Protein AF-A0A926TSQ3-F1 (afdb_monomer_lite)

Structure (mmCIF, N/CA/C/O backbone):
data_AF-A0A926TSQ3-F1
#
_entry.id   AF-A0A926TSQ3-F1
#
loop_
_atom_site.group_PDB
_atom_site.id
_atom_site.type_symbol
_atom_site.label_atom_id
_atom_site.label_alt_id
_atom_site.label_comp_id
_atom_site.label_asym_id
_atom_site.label_entity_id
_atom_site.label_seq_id
_atom_site.pdbx_PDB_ins_code
_atom_site.Cartn_x
_atom_site.Cartn_y
_atom_site.Cartn_z
_atom_site.occupancy
_atom_site.B_iso_or_equiv
_atom_site.auth_seq_id
_atom_site.auth_comp_id
_atom_site.auth_asym_id
_atom_site.auth_atom_id
_atom_site.pdbx_PDB_model_num
ATOM 1 N N . MET A 1 1 ? 45.691 -3.768 -0.475 1.00 59.66 1 MET A N 1
ATOM 2 C CA . MET A 1 1 ? 44.415 -3.155 -0.031 1.00 59.66 1 MET A CA 1
ATOM 3 C C . MET A 1 1 ? 43.179 -4.011 -0.353 1.00 59.66 1 MET A C 1
ATOM 5 O O . MET A 1 1 ? 42.481 -4.401 0.568 1.00 59.66 1 MET A O 1
ATOM 9 N N . ARG A 1 2 ? 42.945 -4.427 -1.608 1.00 61.78 2 ARG A N 1
ATOM 10 C CA . ARG A 1 2 ? 41.751 -5.207 -2.029 1.00 61.78 2 ARG A CA 1
ATOM 11 C C . ARG A 1 2 ? 41.477 -6.511 -1.246 1.00 61.78 2 ARG A C 1
ATOM 13 O O . ARG A 1 2 ? 40.334 -6.760 -0.876 1.00 61.78 2 ARG A O 1
ATOM 20 N N . LYS A 1 3 ? 42.524 -7.290 -0.921 1.00 69.06 3 LYS A N 1
ATOM 21 C CA . LYS A 1 3 ? 42.433 -8.520 -0.097 1.00 69.06 3 LYS A CA 1
ATOM 22 C C . LYS A 1 3 ? 41.949 -8.271 1.347 1.00 69.06 3 LYS A C 1
ATOM 24 O O . LYS A 1 3 ? 41.470 -9.203 1.976 1.00 69.06 3 LYS A O 1
ATOM 29 N N . ARG A 1 4 ? 42.055 -7.034 1.862 1.00 75.06 4 ARG A N 1
ATOM 30 C CA . ARG A 1 4 ? 41.567 -6.634 3.198 1.00 75.06 4 ARG A CA 1
ATOM 31 C C . ARG A 1 4 ? 40.150 -6.035 3.177 1.00 75.06 4 ARG A C 1
ATOM 33 O O . ARG A 1 4 ? 39.531 -5.957 4.226 1.00 75.06 4 ARG A O 1
ATOM 40 N N . CYS A 1 5 ? 39.633 -5.627 2.011 1.00 72.94 5 CYS A N 1
ATOM 41 C CA . CYS A 1 5 ? 38.371 -4.876 1.899 1.00 72.94 5 CYS A CA 1
ATOM 42 C C . CYS A 1 5 ? 37.206 -5.676 1.285 1.00 72.94 5 CYS A C 1
ATOM 44 O O . CYS A 1 5 ? 36.050 -5.315 1.481 1.00 72.94 5 CYS A O 1
ATOM 46 N N . THR A 1 6 ? 37.470 -6.753 0.537 1.00 71.50 6 THR A N 1
ATOM 47 C CA . THR A 1 6 ? 36.424 -7.548 -0.136 1.00 71.50 6 THR A CA 1
ATOM 48 C C . THR A 1 6 ? 36.806 -9.025 -0.208 1.00 71.50 6 THR A C 1
ATOM 50 O O . THR A 1 6 ? 37.851 -9.353 -0.760 1.00 71.50 6 THR A O 1
ATOM 53 N N . ARG A 1 7 ? 35.941 -9.916 0.307 1.00 74.50 7 ARG A N 1
ATOM 54 C CA . ARG A 1 7 ? 36.111 -11.390 0.269 1.00 74.50 7 ARG A CA 1
ATOM 55 C C . ARG A 1 7 ? 35.530 -12.055 -0.992 1.00 74.50 7 ARG A C 1
ATOM 57 O O . ARG A 1 7 ? 35.711 -13.251 -1.189 1.00 74.50 7 ARG A O 1
ATOM 64 N N . SER A 1 8 ? 34.810 -11.303 -1.827 1.00 77.94 8 SER A N 1
ATOM 65 C CA . SER A 1 8 ? 34.179 -11.820 -3.049 1.00 77.94 8 SER A CA 1
ATOM 66 C C . SER A 1 8 ? 35.215 -12.110 -4.137 1.00 77.94 8 SER 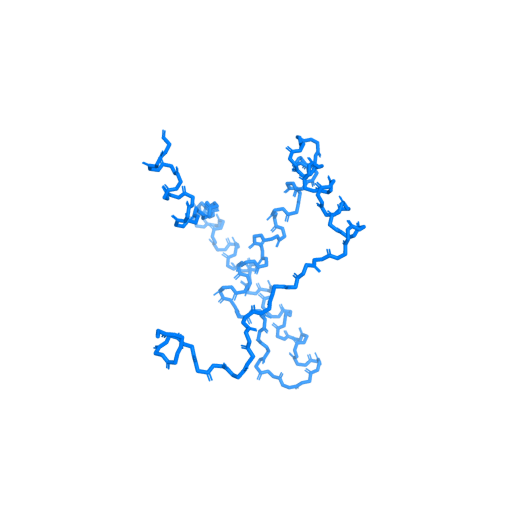A C 1
ATOM 68 O O . SER A 1 8 ? 36.042 -11.252 -4.444 1.00 77.94 8 SER A O 1
ATOM 70 N N . LYS A 1 9 ? 35.120 -13.292 -4.766 1.00 75.94 9 LYS A N 1
ATOM 71 C CA . LYS A 1 9 ? 35.921 -13.674 -5.947 1.00 75.94 9 LYS A CA 1
ATOM 72 C C . LYS A 1 9 ? 35.588 -12.830 -7.183 1.00 75.94 9 LYS A C 1
ATOM 74 O O . LYS A 1 9 ? 36.435 -12.654 -8.050 1.00 75.94 9 LYS A O 1
ATOM 79 N N . PHE A 1 10 ? 34.376 -12.280 -7.246 1.00 74.50 10 PHE A N 1
ATOM 80 C CA . PHE A 1 10 ? 33.938 -11.389 -8.317 1.00 74.50 10 PHE A CA 1
ATOM 81 C C . PHE A 1 10 ? 33.947 -9.936 -7.842 1.00 74.50 10 PHE A C 1
ATOM 83 O O . PHE A 1 10 ? 33.504 -9.631 -6.731 1.00 74.50 10 PHE A O 1
ATOM 90 N N . ALA A 1 11 ? 34.419 -9.024 -8.693 1.00 76.94 11 ALA A N 1
ATOM 91 C CA . ALA A 1 11 ? 34.261 -7.595 -8.450 1.00 76.94 11 ALA A CA 1
ATOM 92 C C . ALA A 1 11 ? 32.765 -7.239 -8.353 1.00 76.94 11 ALA A C 1
ATOM 94 O O . ALA A 1 11 ? 31.927 -7.855 -9.017 1.00 76.94 11 ALA A O 1
ATOM 95 N N . ARG A 1 12 ? 32.426 -6.242 -7.525 1.00 75.50 12 ARG A N 1
ATOM 96 C CA . ARG A 1 12 ? 31.061 -5.708 -7.431 1.00 75.50 12 ARG A CA 1
ATOM 97 C C . ARG A 1 12 ? 30.658 -5.206 -8.826 1.00 75.50 12 ARG A C 1
ATOM 99 O O . ARG A 1 12 ? 31.268 -4.269 -9.330 1.00 75.50 12 ARG A O 1
ATOM 106 N N . ARG A 1 13 ? 29.689 -5.872 -9.462 1.00 82.06 13 ARG A N 1
ATOM 107 C CA . ARG A 1 13 ? 29.174 -5.511 -10.791 1.00 82.06 13 ARG A CA 1
ATOM 108 C C . ARG A 1 13 ? 27.966 -4.599 -10.646 1.00 82.06 13 ARG A C 1
ATOM 110 O O . ARG A 1 13 ? 27.083 -4.867 -9.835 1.00 82.06 13 ARG A O 1
ATOM 117 N N . LEU A 1 14 ? 27.942 -3.534 -11.437 1.00 84.06 14 LEU A N 1
ATOM 118 C CA . LEU A 1 14 ? 26.800 -2.640 -11.537 1.00 84.06 14 LEU A CA 1
ATOM 119 C C . LEU A 1 14 ? 25.925 -3.118 -12.697 1.00 84.06 14 LEU A C 1
ATOM 121 O O . LEU A 1 14 ? 26.404 -3.250 -13.820 1.00 84.06 14 LEU A O 1
ATOM 125 N N . THR A 1 15 ? 24.663 -3.432 -12.410 1.00 86.0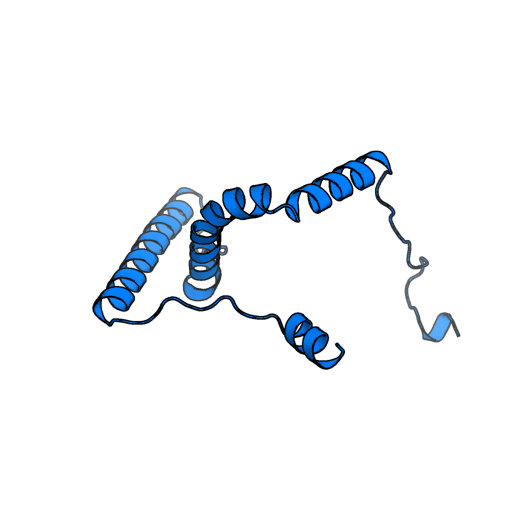0 15 THR A N 1
ATOM 126 C CA . THR A 1 15 ? 23.701 -3.826 -13.447 1.00 86.00 15 THR A CA 1
ATOM 127 C C . THR A 1 15 ? 22.945 -2.581 -13.877 1.00 86.00 15 THR A C 1
ATOM 129 O O . THR A 1 15 ? 22.182 -2.022 -13.089 1.00 86.00 15 THR A O 1
ATOM 132 N N . LEU A 1 16 ? 23.183 -2.130 -15.107 1.00 87.38 16 LEU A N 1
ATOM 133 C CA . LEU A 1 16 ? 22.440 -1.023 -15.701 1.00 87.38 16 LEU A CA 1
ATOM 134 C C . LEU A 1 16 ? 21.135 -1.541 -16.306 1.00 87.38 16 LEU A C 1
ATOM 136 O O . LEU A 1 16 ? 21.098 -2.615 -16.908 1.00 87.38 16 LEU A O 1
ATOM 140 N N . GLN A 1 17 ? 20.056 -0.776 -16.146 1.00 88.75 17 GLN A N 1
ATOM 141 C CA . GLN A 1 17 ? 18.821 -1.071 -16.862 1.00 88.75 17 GLN A CA 1
ATOM 142 C C . GLN A 1 17 ? 18.982 -0.763 -18.357 1.00 88.75 17 GLN A C 1
ATOM 144 O O . GLN A 1 17 ? 19.634 0.222 -18.704 1.00 88.75 17 GLN A O 1
ATOM 149 N N . PRO A 1 18 ? 18.339 -1.546 -19.244 1.00 94.62 18 PRO A N 1
ATOM 150 C CA . PRO A 1 18 ? 18.255 -1.215 -20.661 1.00 94.62 18 PRO A CA 1
ATOM 151 C C . PRO A 1 18 ? 17.671 0.185 -20.882 1.00 94.62 18 PRO A C 1
ATOM 153 O O . PRO A 1 18 ? 16.675 0.549 -20.248 1.00 94.62 18 PRO A O 1
ATOM 156 N N . GLN A 1 19 ? 18.253 0.940 -21.817 1.00 93.00 19 GLN A N 1
ATOM 157 C CA . GLN A 1 19 ? 17.935 2.353 -22.057 1.00 93.00 19 GLN A CA 1
ATOM 158 C C . GLN A 1 19 ? 16.439 2.608 -22.282 1.00 93.00 19 GLN A C 1
ATOM 160 O O . GLN A 1 19 ? 15.884 3.531 -21.693 1.00 93.00 19 GLN A O 1
ATOM 165 N N . ALA A 1 20 ? 15.761 1.755 -23.057 1.00 94.81 20 ALA A N 1
ATOM 166 C CA . ALA A 1 20 ? 14.327 1.888 -23.311 1.00 94.81 20 ALA A CA 1
ATOM 167 C C . ALA A 1 20 ? 13.487 1.825 -22.020 1.00 94.81 20 ALA A C 1
ATOM 169 O O . ALA A 1 20 ? 12.598 2.645 -21.811 1.00 94.81 20 ALA A O 1
ATOM 170 N N . LYS A 1 21 ? 13.804 0.896 -21.105 1.00 94.50 21 LYS A N 1
ATOM 171 C CA . LYS A 1 21 ? 13.101 0.777 -19.815 1.00 94.50 21 LYS A CA 1
ATOM 172 C C . LYS A 1 21 ? 13.383 1.975 -18.915 1.00 94.50 21 LYS A C 1
ATOM 174 O O . LYS A 1 21 ? 12.473 2.475 -18.258 1.00 94.50 21 LYS A O 1
ATOM 179 N N . TYR A 1 22 ? 14.632 2.437 -18.908 1.00 93.62 22 TYR A N 1
ATOM 180 C CA . TYR A 1 22 ? 15.033 3.614 -18.149 1.00 93.62 22 TYR A CA 1
ATOM 181 C C . TYR A 1 22 ? 14.288 4.873 -18.617 1.00 93.62 22 TYR A C 1
ATOM 183 O O . TYR A 1 22 ? 13.722 5.583 -17.787 1.00 93.62 22 TYR A O 1
ATOM 191 N N . ALA A 1 23 ? 14.222 5.107 -19.932 1.00 95.44 23 ALA A N 1
ATOM 192 C CA . ALA A 1 23 ? 13.532 6.256 -20.513 1.00 95.44 23 ALA A CA 1
ATOM 193 C C . ALA A 1 23 ? 12.038 6.269 -20.151 1.00 95.44 23 ALA A C 1
ATOM 195 O O . ALA A 1 23 ? 11.532 7.281 -19.669 1.00 95.44 23 ALA A O 1
ATOM 196 N N . VAL A 1 24 ? 11.362 5.119 -20.274 1.00 95.44 24 VAL A N 1
ATOM 197 C CA . VAL A 1 24 ? 9.948 4.978 -19.890 1.00 95.44 24 VAL A CA 1
ATOM 198 C C . VAL A 1 24 ? 9.744 5.277 -18.405 1.00 95.44 24 VAL A C 1
ATOM 200 O O . VAL A 1 24 ? 8.856 6.047 -18.046 1.00 95.44 24 VAL A O 1
ATOM 203 N N . LEU A 1 25 ? 10.570 4.712 -17.519 1.00 95.50 25 LEU A N 1
ATOM 204 C CA . LEU A 1 25 ? 10.458 4.987 -16.083 1.00 95.50 25 LEU A CA 1
ATOM 205 C C . LEU A 1 25 ? 10.662 6.468 -15.764 1.00 95.50 25 LEU A C 1
ATOM 207 O O . LEU A 1 25 ? 9.977 6.997 -14.888 1.00 95.50 25 LEU A O 1
ATOM 211 N N . GLN A 1 26 ? 11.583 7.132 -16.460 1.00 95.75 26 GLN A N 1
ATOM 212 C CA . GLN A 1 26 ? 11.869 8.533 -16.201 1.00 95.75 26 GLN A CA 1
ATOM 213 C C . GLN A 1 26 ? 10.745 9.455 -16.675 1.00 95.75 26 GLN A C 1
ATOM 215 O O . GLN A 1 26 ? 10.345 10.341 -15.921 1.00 95.75 26 GLN A O 1
ATOM 220 N N . GLN A 1 27 ? 10.159 9.184 -17.841 1.00 95.75 27 GLN A N 1
ATOM 221 C CA . GLN A 1 27 ? 8.964 9.885 -18.308 1.00 95.75 27 GLN A CA 1
ATOM 222 C C . GLN A 1 27 ? 7.805 9.730 -17.311 1.00 95.75 27 GLN A C 1
ATOM 224 O O . GLN A 1 27 ? 7.189 10.711 -16.902 1.00 95.75 27 GLN A O 1
ATOM 229 N N . ARG A 1 28 ? 7.563 8.507 -16.818 1.00 94.88 28 ARG A N 1
ATOM 230 C CA . ARG A 1 28 ? 6.519 8.254 -15.811 1.00 94.88 28 ARG A CA 1
ATOM 231 C C . ARG A 1 28 ? 6.762 8.994 -14.497 1.00 94.88 28 ARG A C 1
ATOM 233 O O . ARG A 1 28 ? 5.800 9.419 -13.868 1.00 94.88 28 ARG A O 1
ATOM 240 N N . ARG A 1 29 ? 8.015 9.158 -14.064 1.00 94.81 29 ARG A N 1
ATOM 241 C CA . ARG A 1 29 ? 8.338 9.955 -12.867 1.00 94.81 29 ARG A CA 1
ATOM 242 C C . ARG A 1 29 ? 8.048 11.438 -13.072 1.00 94.81 29 ARG A C 1
ATOM 244 O O . ARG A 1 29 ? 7.478 12.050 -12.181 1.00 94.81 29 ARG A O 1
ATOM 251 N N . GLN A 1 30 ? 8.371 11.989 -14.239 1.00 95.50 30 GLN A N 1
ATOM 252 C CA . GLN A 1 30 ? 8.026 13.375 -14.570 1.00 95.50 30 GLN A CA 1
ATOM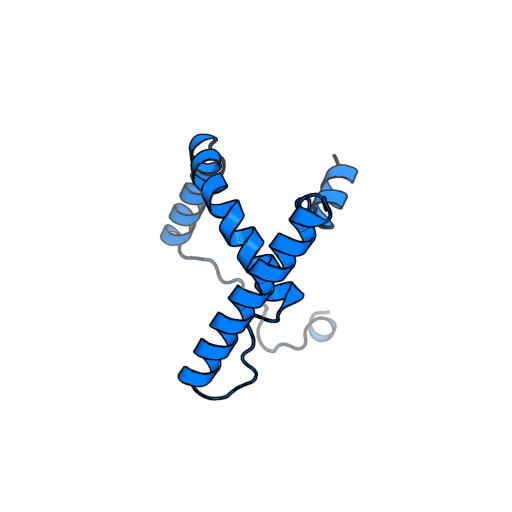 253 C C . GLN A 1 30 ? 6.504 13.576 -14.583 1.00 95.50 30 GLN A C 1
ATOM 255 O O . GLN A 1 30 ? 5.997 14.520 -13.984 1.00 95.50 30 GLN A O 1
ATOM 260 N N . GLU A 1 31 ? 5.754 12.637 -15.169 1.00 93.75 31 GLU A N 1
ATOM 261 C CA . GLU A 1 31 ? 4.287 12.645 -15.114 1.00 93.75 31 GLU A CA 1
ATOM 262 C C . GLU A 1 31 ? 3.768 12.626 -13.667 1.00 93.75 31 GLU A C 1
ATOM 264 O O . GLU A 1 31 ? 2.823 13.347 -13.348 1.00 93.75 31 GLU A O 1
ATOM 269 N N . GLN A 1 32 ? 4.395 11.849 -12.775 1.00 92.44 32 GLN A N 1
ATOM 270 C CA . GLN A 1 32 ? 4.017 11.759 -11.357 1.00 92.44 32 GLN A CA 1
ATOM 271 C C . GLN A 1 32 ? 4.187 13.071 -10.580 1.00 92.44 32 GLN A C 1
ATOM 273 O O . GLN A 1 32 ? 3.498 13.287 -9.581 1.00 92.44 32 GLN A O 1
ATOM 278 N N . GLU A 1 33 ? 5.083 13.955 -11.019 1.00 93.19 33 GLU A N 1
ATOM 279 C CA . GLU A 1 33 ? 5.307 15.248 -10.368 1.00 93.19 33 GLU A CA 1
ATOM 280 C C . GLU A 1 33 ? 4.202 16.267 -10.678 1.00 93.19 33 GLU A C 1
ATOM 282 O O . GLU A 1 33 ? 3.985 17.193 -9.883 1.00 93.19 33 GLU A O 1
ATOM 287 N N . THR A 1 34 ? 3.459 16.062 -11.771 1.00 95.44 34 THR A N 1
ATOM 288 C CA . THR A 1 34 ? 2.381 16.956 -12.212 1.00 95.44 34 THR A CA 1
ATOM 289 C C . THR A 1 34 ? 1.219 17.010 -11.216 1.00 95.44 34 THR A C 1
ATOM 291 O O . THR A 1 34 ? 0.860 16.016 -10.577 1.00 95.44 34 THR A O 1
ATOM 294 N N . ALA A 1 35 ? 0.582 18.180 -11.102 1.00 93.44 35 ALA A N 1
ATOM 295 C CA . ALA A 1 35 ? -0.574 18.375 -10.223 1.00 93.44 35 ALA A CA 1
ATOM 296 C C . ALA A 1 35 ? -1.750 17.458 -10.605 1.00 93.44 35 ALA A C 1
ATOM 298 O O . ALA A 1 35 ? -2.303 16.782 -9.742 1.00 93.44 35 ALA A O 1
ATOM 299 N N . ALA A 1 36 ? -2.047 17.340 -11.903 1.00 93.38 36 ALA A N 1
ATOM 300 C CA . ALA A 1 36 ? -3.112 16.477 -12.415 1.00 93.38 36 ALA A CA 1
ATOM 301 C C . ALA A 1 36 ? -2.874 14.984 -12.122 1.00 93.38 36 ALA A C 1
ATOM 303 O O . ALA A 1 36 ? -3.815 14.207 -11.943 1.00 93.38 36 ALA A O 1
ATOM 304 N N . PHE A 1 37 ? -1.615 14.532 -12.077 1.00 91.88 37 PHE A N 1
ATOM 305 C CA . PHE A 1 37 ? -1.321 13.178 -11.616 1.00 91.88 37 PHE A CA 1
ATOM 306 C C . PHE A 1 37 ? -1.564 13.042 -10.115 1.00 91.88 37 PHE A C 1
ATOM 308 O O . PHE A 1 37 ? -2.215 12.087 -9.697 1.00 91.88 37 PHE A O 1
ATOM 315 N N . LYS A 1 38 ? -1.069 13.988 -9.309 1.00 89.12 38 LYS A N 1
ATOM 316 C CA . LYS A 1 38 ? -1.231 13.965 -7.849 1.00 89.12 38 LYS A CA 1
ATOM 317 C C . LYS A 1 38 ? -2.700 13.953 -7.443 1.00 89.12 38 LYS A C 1
ATOM 319 O O . LYS A 1 38 ? -3.068 13.133 -6.613 1.00 89.12 38 LYS A O 1
ATOM 324 N N . GLU A 1 39 ? -3.532 14.781 -8.063 1.00 90.62 39 GLU A N 1
ATOM 325 C CA . GLU A 1 39 ? -4.976 14.829 -7.817 1.00 90.62 39 GLU A CA 1
ATOM 326 C C . GLU A 1 39 ? -5.649 13.478 -8.106 1.00 90.62 39 GLU A C 1
ATOM 328 O O . GLU A 1 39 ? -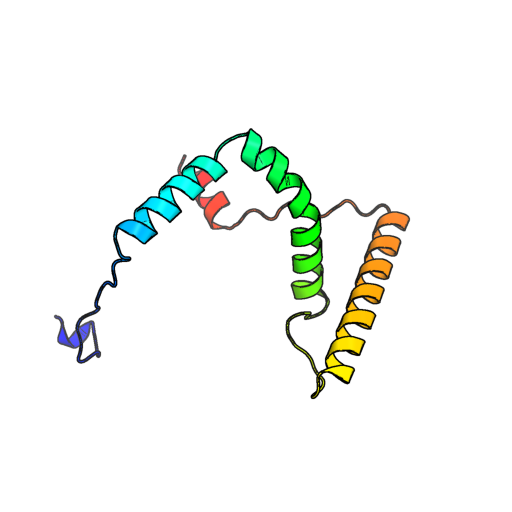6.325 12.915 -7.246 1.00 90.62 39 GLU A O 1
ATOM 333 N N . ARG A 1 40 ? -5.366 12.876 -9.268 1.00 89.00 40 ARG A N 1
ATOM 334 C CA . ARG A 1 40 ? -5.852 11.521 -9.584 1.00 89.00 40 ARG A CA 1
ATOM 335 C C . ARG A 1 40 ? -5.330 10.475 -8.598 1.00 89.00 40 ARG A C 1
ATOM 337 O O . ARG A 1 40 ? -6.059 9.563 -8.215 1.00 89.00 40 ARG A O 1
ATOM 344 N N . TYR A 1 41 ? -4.072 10.587 -8.177 1.00 86.50 41 TYR A N 1
ATOM 345 C CA . TYR A 1 41 ? -3.448 9.628 -7.269 1.00 86.50 41 TYR A CA 1
ATOM 346 C C . TYR A 1 41 ? -3.936 9.769 -5.819 1.00 86.50 41 TYR A C 1
ATOM 348 O O . TYR A 1 41 ? -3.947 8.776 -5.093 1.00 86.50 41 TYR A O 1
ATOM 356 N N . GLN A 1 42 ? -4.397 10.949 -5.389 1.00 84.25 42 GLN A N 1
ATOM 357 C CA . GLN A 1 42 ? -4.935 11.163 -4.038 1.00 84.25 42 GLN A CA 1
ATOM 358 C C . GLN A 1 42 ? -6.105 10.229 -3.719 1.00 84.25 42 GLN A C 1
ATOM 360 O O . GLN A 1 42 ? -6.212 9.756 -2.589 1.00 84.25 42 GLN A O 1
ATOM 365 N N . GLN A 1 43 ? -6.909 9.857 -4.717 1.00 84.38 43 GLN A N 1
ATOM 366 C CA . GLN A 1 43 ? -7.977 8.865 -4.553 1.00 84.38 43 GLN A CA 1
ATOM 367 C C . GLN A 1 43 ? -7.445 7.507 -4.050 1.00 84.38 43 GLN A C 1
ATOM 369 O O . GLN A 1 43 ? -8.118 6.807 -3.294 1.00 84.38 43 GLN A O 1
ATOM 374 N N . ARG A 1 44 ? -6.204 7.135 -4.403 1.00 82.94 44 ARG A N 1
ATOM 375 C CA . ARG A 1 44 ? -5.570 5.882 -3.953 1.00 82.94 44 ARG A CA 1
ATOM 376 C C . ARG A 1 44 ? -5.027 5.946 -2.531 1.00 82.94 44 ARG A C 1
ATOM 378 O O . ARG A 1 44 ? -4.863 4.889 -1.916 1.00 82.94 44 ARG A O 1
ATOM 385 N N . ALA A 1 45 ? -4.782 7.139 -1.990 1.00 78.38 45 ALA A N 1
ATOM 386 C CA . ALA A 1 45 ? -4.188 7.301 -0.665 1.00 78.38 45 ALA A CA 1
ATOM 387 C C . ALA A 1 45 ? -5.019 6.608 0.434 1.00 78.38 45 ALA A C 1
ATOM 389 O O . ALA A 1 45 ? -4.456 6.025 1.362 1.00 78.38 45 ALA A O 1
ATOM 390 N N . GLY A 1 46 ? -6.351 6.576 0.296 1.00 81.62 46 GLY A N 1
ATOM 391 C CA . GLY A 1 46 ? -7.236 5.870 1.232 1.00 81.62 46 GLY A CA 1
ATOM 392 C C . GLY A 1 46 ? -7.020 4.349 1.261 1.00 81.62 46 GLY A C 1
ATOM 393 O O . GLY A 1 46 ? -6.984 3.731 2.333 1.00 81.62 46 GLY A O 1
ATOM 394 N N . ILE A 1 47 ? -6.807 3.730 0.095 1.00 85.50 47 ILE A N 1
ATOM 395 C CA . ILE A 1 47 ? -6.533 2.287 -0.009 1.00 85.50 47 ILE A CA 1
ATOM 396 C C . ILE A 1 47 ? -5.138 1.976 0.539 1.00 85.50 47 ILE A C 1
ATOM 398 O O . ILE A 1 47 ? -4.972 1.014 1.288 1.00 85.50 47 ILE A O 1
ATOM 402 N N . GLU A 1 48 ? -4.142 2.804 0.228 1.00 86.88 48 GLU A N 1
ATOM 403 C CA . GLU A 1 48 ? -2.777 2.640 0.742 1.00 86.88 48 GLU A CA 1
ATOM 404 C C . GLU A 1 48 ? -2.721 2.760 2.272 1.00 86.88 48 GLU A C 1
ATOM 406 O O . GLU A 1 48 ? -2.064 1.950 2.936 1.00 86.88 48 GLU A O 1
ATOM 411 N N . GLY A 1 49 ? -3.470 3.706 2.849 1.00 85.75 49 GLY A N 1
ATOM 412 C CA . GLY A 1 49 ? -3.637 3.836 4.296 1.00 85.75 49 GLY A CA 1
ATOM 413 C C . GLY A 1 49 ? -4.267 2.589 4.920 1.00 85.75 49 GLY A C 1
ATOM 414 O O . GLY A 1 49 ? -3.762 2.066 5.916 1.00 85.75 49 GLY A O 1
ATOM 415 N N . THR A 1 50 ? -5.311 2.050 4.286 1.00 88.50 50 THR A N 1
ATOM 416 C CA . THR A 1 50 ? -5.978 0.808 4.713 1.00 88.50 50 THR A CA 1
ATOM 417 C C . THR A 1 50 ? -5.040 -0.391 4.671 1.00 88.50 50 THR A C 1
ATOM 419 O O . THR A 1 50 ? -4.945 -1.140 5.644 1.00 88.50 50 THR A O 1
ATOM 422 N N . LEU A 1 51 ? -4.290 -0.544 3.580 1.00 89.00 51 LEU A N 1
ATOM 423 C CA . LEU A 1 51 ? -3.305 -1.607 3.443 1.00 89.00 51 LEU A CA 1
ATOM 424 C C . LEU A 1 51 ? -2.215 -1.479 4.513 1.00 89.00 51 LEU A C 1
ATOM 426 O O . LEU A 1 51 ? -1.879 -2.464 5.163 1.00 89.00 51 LEU A O 1
ATOM 430 N N . SER A 1 52 ? -1.688 -0.274 4.743 1.00 88.25 52 SER A N 1
ATOM 431 C CA . SER A 1 52 ? -0.685 -0.021 5.785 1.00 88.25 52 SER A CA 1
ATOM 432 C C . SER A 1 52 ? -1.203 -0.396 7.178 1.00 88.25 52 SER A C 1
ATOM 434 O O . SER A 1 52 ? -0.501 -1.083 7.926 1.00 88.25 52 SER A O 1
ATOM 436 N N . GLN A 1 53 ? -2.446 -0.021 7.504 1.00 89.25 53 GLN A N 1
ATOM 437 C CA . GLN A 1 53 ? -3.109 -0.406 8.752 1.00 89.25 53 GLN A CA 1
ATOM 438 C C . GLN A 1 53 ? -3.219 -1.934 8.867 1.00 89.25 53 GLN A C 1
ATOM 440 O O . GLN A 1 53 ? -2.813 -2.500 9.881 1.00 89.25 53 GLN A O 1
ATOM 445 N N . GLY A 1 54 ? -3.675 -2.609 7.808 1.00 91.25 54 GLY A N 1
ATOM 446 C CA . GLY A 1 54 ? -3.809 -4.065 7.774 1.00 91.25 54 GLY A CA 1
ATOM 447 C C . GLY A 1 54 ? -2.480 -4.811 7.920 1.00 91.25 54 GLY A C 1
ATOM 448 O O . GLY A 1 54 ? -2.380 -5.810 8.637 1.00 91.25 54 GLY A O 1
ATOM 449 N N . VAL A 1 55 ? -1.418 -4.316 7.286 1.00 91.44 55 VAL A N 1
ATOM 450 C CA . VAL A 1 55 ? -0.082 -4.916 7.387 1.00 91.44 55 VAL A CA 1
ATOM 451 C C . VAL A 1 55 ? 0.494 -4.740 8.790 1.00 91.44 55 VAL A C 1
ATOM 453 O O . VAL A 1 55 ? 0.995 -5.705 9.359 1.00 91.44 55 VAL A O 1
ATOM 456 N N . ARG A 1 56 ? 0.421 -3.529 9.353 1.00 88.00 56 ARG A N 1
ATOM 457 C CA . ARG A 1 56 ? 1.087 -3.197 10.623 1.00 88.00 56 ARG A CA 1
ATOM 458 C C . ARG A 1 56 ? 0.328 -3.680 11.854 1.00 88.00 56 ARG A C 1
ATOM 460 O O . ARG A 1 56 ? 0.967 -4.064 12.824 1.00 88.00 56 ARG A O 1
ATOM 467 N N . ARG A 1 57 ? -1.007 -3.631 11.833 1.00 86.69 57 ARG A N 1
ATOM 468 C CA . ARG A 1 57 ? -1.845 -3.934 13.005 1.00 86.69 57 ARG A CA 1
ATOM 469 C C . ARG A 1 57 ? -2.362 -5.369 13.020 1.00 86.69 57 ARG A C 1
ATOM 471 O O . ARG A 1 57 ? -2.560 -5.918 14.093 1.00 86.69 57 ARG A O 1
ATOM 478 N N . SER A 1 58 ? -2.556 -5.975 11.849 1.00 84.31 58 SER A N 1
ATOM 479 C CA . SER A 1 58 ? -3.174 -7.305 11.723 1.00 84.31 58 SER A CA 1
ATOM 480 C C . SER A 1 58 ? -2.325 -8.340 10.978 1.00 84.31 58 SER A C 1
ATOM 482 O O . SER A 1 58 ? -2.779 -9.458 10.763 1.00 84.31 58 SER A O 1
ATOM 484 N N . GLY A 1 59 ? -1.091 -8.005 10.581 1.00 87.56 59 GLY A N 1
ATOM 485 C CA . GLY A 1 59 ? -0.184 -8.965 9.943 1.00 87.56 59 GLY A CA 1
ATOM 486 C C . GLY A 1 59 ? -0.684 -9.485 8.592 1.00 87.56 59 GLY A C 1
ATOM 487 O O . GLY A 1 59 ? -0.403 -10.624 8.237 1.00 87.56 59 GLY A O 1
ATOM 488 N N . LEU A 1 60 ? -1.406 -8.661 7.820 1.00 89.25 60 LEU A N 1
ATOM 489 C CA . LEU A 1 60 ? -2.133 -9.065 6.603 1.00 89.25 60 LEU A CA 1
ATOM 490 C C . LEU A 1 60 ? -1.298 -9.849 5.566 1.00 89.25 60 LEU A C 1
ATOM 492 O O . LEU A 1 60 ? -1.856 -10.620 4.797 1.00 89.25 60 LEU A O 1
ATOM 496 N N . ARG A 1 61 ? 0.031 -9.672 5.529 1.00 90.69 61 ARG A N 1
ATOM 497 C CA . ARG A 1 61 ? 0.930 -10.372 4.584 1.00 90.69 61 ARG A CA 1
ATOM 498 C C . ARG A 1 61 ? 1.328 -11.782 5.019 1.00 90.69 61 ARG A C 1
ATOM 500 O O . ARG A 1 61 ? 2.038 -12.454 4.280 1.00 90.69 61 ARG A O 1
ATOM 507 N N . GLN A 1 62 ? 0.935 -12.206 6.214 1.00 90.38 62 GLN A N 1
ATOM 508 C CA . GLN A 1 62 ? 1.298 -13.501 6.774 1.00 90.38 62 GLN A CA 1
ATOM 509 C C . GLN A 1 62 ? 0.022 -14.262 7.133 1.00 90.38 62 GLN A C 1
ATOM 511 O O . GLN A 1 62 ? -0.708 -13.895 8.057 1.00 90.38 62 GLN A O 1
ATOM 516 N N . SER A 1 63 ? -0.259 -15.335 6.391 1.00 90.19 63 SER A N 1
ATOM 517 C CA . SER A 1 63 ? -1.315 -16.265 6.781 1.00 90.19 63 SER A CA 1
ATOM 518 C C . SER A 1 63 ? -0.766 -17.265 7.788 1.00 90.19 63 SER A C 1
ATOM 520 O O . SER A 1 63 ? 0.284 -17.861 7.565 1.00 90.19 63 SER A O 1
ATOM 522 N N . ARG A 1 64 ? -1.471 -17.433 8.909 1.00 89.00 64 ARG A N 1
ATOM 523 C CA . ARG A 1 64 ? -1.117 -18.410 9.953 1.00 89.00 64 ARG A CA 1
ATOM 524 C C . ARG A 1 64 ? -1.610 -19.817 9.618 1.00 89.00 64 ARG A C 1
ATOM 526 O O . ARG A 1 64 ? -1.243 -20.772 10.293 1.00 89.00 64 ARG A O 1
ATOM 533 N N . TYR A 1 65 ? -2.459 -19.932 8.602 1.00 92.06 65 TYR A N 1
ATOM 534 C CA . TYR A 1 65 ? -3.103 -21.169 8.202 1.00 92.06 65 TYR A CA 1
ATOM 535 C C . TYR A 1 65 ? -2.610 -21.615 6.830 1.00 92.06 65 TYR A C 1
ATOM 537 O O . TYR A 1 65 ? -2.296 -20.798 5.968 1.00 92.06 65 TYR A O 1
ATOM 545 N N . VAL A 1 66 ? -2.583 -22.930 6.626 1.00 93.94 66 VAL A N 1
ATOM 546 C CA . VAL A 1 66 ? -2.220 -23.544 5.348 1.00 93.94 66 VAL A CA 1
ATOM 547 C C . VAL A 1 66 ? -3.485 -23.788 4.522 1.00 93.94 66 VAL A C 1
ATOM 549 O O . VAL A 1 66 ? -4.459 -24.355 5.025 1.00 93.94 66 VAL A O 1
ATOM 552 N N . GLY A 1 67 ? -3.450 -23.380 3.252 1.00 96.06 67 GLY A N 1
ATOM 553 C CA . GLY A 1 67 ? -4.523 -23.582 2.275 1.00 96.06 67 GLY A CA 1
ATOM 554 C C . GLY A 1 67 ? -5.379 -22.337 2.019 1.00 96.06 67 GLY A C 1
ATOM 555 O O . GLY A 1 67 ? -5.742 -21.604 2.940 1.00 96.06 67 GLY A O 1
ATOM 556 N N . LEU A 1 68 ? -5.746 -22.131 0.748 1.00 95.81 68 LEU A N 1
ATOM 557 C CA . LEU A 1 68 ? -6.403 -20.910 0.259 1.00 95.81 68 LEU A CA 1
ATOM 558 C C . LEU A 1 68 ? -7.723 -20.593 0.972 1.00 95.81 68 LEU A C 1
ATOM 560 O O . LEU A 1 68 ? -7.970 -19.435 1.293 1.00 95.81 68 LEU A O 1
ATOM 564 N N . ALA A 1 69 ? -8.543 -21.602 1.278 1.00 96.75 69 ALA A N 1
ATOM 565 C CA . ALA A 1 69 ? -9.821 -21.397 1.962 1.00 96.75 69 ALA A CA 1
ATOM 566 C C . ALA A 1 69 ? -9.644 -20.786 3.366 1.00 96.75 69 ALA A C 1
ATOM 568 O O . ALA A 1 69 ? -10.341 -19.840 3.735 1.00 96.75 69 ALA A O 1
ATOM 569 N N . LYS A 1 70 ? -8.665 -21.279 4.137 1.00 96.12 70 LYS A N 1
ATOM 570 C CA . LYS A 1 70 ? -8.377 -20.768 5.487 1.00 96.12 70 LYS A CA 1
ATOM 571 C C . LYS A 1 70 ? -7.723 -19.388 5.433 1.00 96.12 70 LYS A C 1
ATOM 573 O O . LYS A 1 70 ? -8.062 -18.520 6.233 1.00 96.12 70 LYS A O 1
ATOM 578 N N . THR A 1 71 ? -6.831 -19.160 4.469 1.00 94.88 71 THR A N 1
ATOM 579 C CA . THR A 1 71 ? -6.238 -17.837 4.226 1.0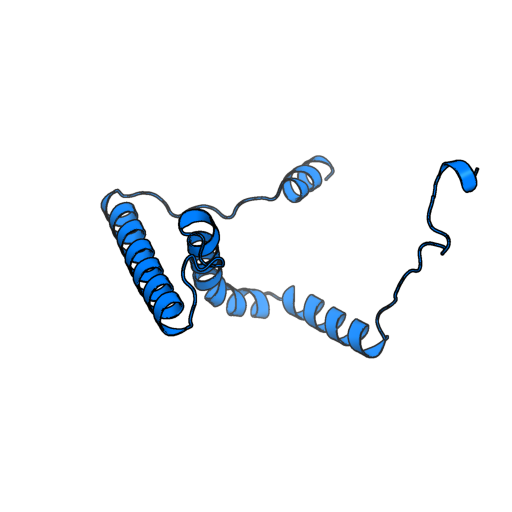0 94.88 71 THR A CA 1
ATOM 580 C C . THR A 1 71 ? -7.299 -16.804 3.842 1.00 94.88 71 THR A C 1
ATOM 582 O O . THR A 1 71 ? -7.295 -15.697 4.376 1.00 94.88 71 THR A O 1
ATOM 585 N N . HIS A 1 72 ? -8.251 -17.172 2.983 1.00 94.56 72 HIS A N 1
ATOM 586 C CA . HIS A 1 72 ? -9.374 -16.316 2.607 1.00 94.56 72 HIS A CA 1
ATOM 587 C C . HIS A 1 72 ? -10.226 -15.933 3.823 1.00 94.56 72 HIS A C 1
ATOM 589 O O . HIS A 1 72 ? -10.475 -14.749 4.049 1.00 94.56 72 HIS A O 1
ATOM 595 N N . LEU A 1 73 ? -10.589 -16.910 4.663 1.00 95.50 73 LEU A N 1
ATOM 596 C CA . LEU A 1 73 ? -11.309 -16.643 5.908 1.00 95.50 73 LEU A CA 1
ATOM 597 C C . LEU A 1 73 ? -10.521 -15.702 6.832 1.00 95.50 73 LEU A C 1
ATOM 599 O O . LEU A 1 73 ? -11.085 -14.740 7.350 1.00 95.50 73 LEU A O 1
ATOM 603 N N . GLN A 1 74 ? -9.213 -15.923 7.000 1.00 94.31 74 GLN A N 1
ATOM 604 C CA . GLN A 1 74 ? -8.359 -15.026 7.784 1.00 94.31 74 GLN A CA 1
ATOM 605 C C . GLN A 1 74 ? -8.399 -13.592 7.235 1.00 94.31 74 GLN A C 1
ATOM 607 O O . GLN A 1 74 ? -8.468 -12.643 8.018 1.00 94.31 74 GLN A O 1
ATOM 612 N N . HIS A 1 75 ? -8.369 -13.408 5.912 1.00 94.06 75 HIS A N 1
ATOM 613 C CA . HIS A 1 75 ? -8.459 -12.083 5.302 1.00 94.06 75 HIS A CA 1
ATOM 614 C C . HIS A 1 75 ? -9.818 -11.424 5.545 1.00 94.06 75 HIS A C 1
ATOM 616 O O . HIS A 1 75 ? -9.835 -10.261 5.945 1.00 94.06 75 HIS A O 1
ATOM 622 N N . ILE A 1 76 ? -10.929 -12.157 5.413 1.00 94.94 76 ILE A N 1
ATOM 623 C CA . ILE A 1 76 ? -12.266 -11.642 5.754 1.00 94.94 76 ILE A CA 1
ATOM 624 C C . ILE A 1 76 ? -12.294 -11.177 7.211 1.00 94.94 76 ILE A C 1
ATOM 626 O O . ILE A 1 76 ? -12.597 -10.015 7.481 1.00 94.94 76 ILE A O 1
ATOM 630 N N . LEU A 1 77 ? -11.894 -12.033 8.152 1.00 94.50 77 LEU A N 1
ATOM 631 C CA . LEU A 1 77 ? -11.878 -11.686 9.576 1.00 94.50 77 LEU A CA 1
ATOM 632 C C . LEU A 1 77 ? -10.969 -10.483 9.866 1.00 94.50 77 LEU A C 1
ATOM 634 O O . LEU A 1 77 ? -11.322 -9.612 10.657 1.00 94.50 77 LEU A O 1
ATOM 638 N N . THR A 1 78 ? -9.833 -10.383 9.172 1.00 93.81 78 THR A N 1
ATOM 639 C CA . THR A 1 78 ? -8.934 -9.225 9.268 1.00 93.81 78 THR A CA 1
ATOM 640 C C . THR A 1 78 ? -9.620 -7.941 8.799 1.00 93.81 78 THR A C 1
ATOM 642 O O . THR A 1 78 ? -9.518 -6.915 9.468 1.00 93.81 78 THR A O 1
ATOM 645 N N . THR A 1 79 ? -10.342 -7.980 7.675 1.00 93.44 79 THR A N 1
ATOM 646 C CA . THR A 1 79 ? -11.081 -6.806 7.179 1.00 93.44 79 THR A CA 1
ATOM 647 C C . THR A 1 79 ? -12.200 -6.384 8.128 1.00 93.44 79 THR A C 1
ATOM 649 O O . THR A 1 79 ? -12.338 -5.193 8.403 1.00 93.44 79 THR A O 1
ATOM 652 N N . VAL A 1 80 ? -12.930 -7.342 8.708 1.00 95.56 80 VAL A N 1
ATOM 653 C CA . VAL A 1 80 ? -13.951 -7.074 9.731 1.00 95.56 80 VAL A CA 1
ATOM 654 C C . VAL A 1 80 ? -13.322 -6.409 10.956 1.00 95.56 80 VAL A C 1
ATOM 656 O O . VAL A 1 80 ? -13.793 -5.360 11.391 1.00 95.56 80 VAL A O 1
ATOM 659 N N . ALA A 1 81 ? -12.209 -6.944 11.465 1.00 94.06 81 ALA A N 1
ATOM 660 C CA . ALA A 1 81 ? -11.496 -6.357 12.597 1.00 94.06 81 ALA A CA 1
ATOM 661 C C . ALA A 1 81 ? -11.021 -4.919 12.313 1.00 94.06 81 ALA A C 1
ATOM 663 O O . ALA A 1 81 ? -11.140 -4.047 13.171 1.00 94.06 81 ALA A O 1
ATOM 664 N N . LEU A 1 82 ? -10.523 -4.636 11.103 1.00 92.75 82 LEU A N 1
ATOM 665 C CA . LEU A 1 82 ? -10.137 -3.277 10.707 1.00 92.75 82 LEU A CA 1
ATOM 666 C C . LEU A 1 82 ? -11.325 -2.310 10.698 1.00 92.75 82 LEU A C 1
ATOM 668 O O . LEU A 1 82 ? -11.162 -1.166 11.124 1.00 92.75 82 LEU A O 1
ATOM 672 N N . ASN A 1 83 ? -12.501 -2.753 10.247 1.00 93.62 83 ASN A N 1
ATOM 673 C CA . ASN A 1 83 ? -13.715 -1.938 10.280 1.00 93.62 83 ASN A CA 1
ATOM 674 C C . ASN A 1 83 ? -14.153 -1.640 11.718 1.00 93.62 83 ASN A C 1
ATOM 676 O O . ASN A 1 83 ? -14.427 -0.484 12.028 1.00 93.62 83 ASN A O 1
ATOM 680 N N . LEU A 1 84 ? -14.130 -2.633 12.612 1.00 94.88 84 LEU A N 1
ATOM 681 C CA . LEU A 1 84 ? -14.449 -2.433 14.032 1.00 94.88 84 LEU A CA 1
ATOM 682 C C . LEU A 1 84 ? -13.506 -1.422 14.694 1.00 94.88 84 LEU A C 1
ATOM 684 O O . LEU A 1 84 ? -13.959 -0.496 15.356 1.00 94.88 84 LEU A O 1
ATOM 688 N N . LEU A 1 85 ? -12.200 -1.535 14.443 1.00 91.81 85 LEU A N 1
ATOM 689 C CA . LEU A 1 85 ? -11.205 -0.589 14.957 1.00 91.81 85 LEU A CA 1
ATOM 690 C C . LEU A 1 85 ? -11.399 0.841 14.439 1.00 91.81 85 LEU A C 1
ATOM 692 O O . LEU A 1 85 ? -11.009 1.796 15.104 1.00 91.81 85 LEU A O 1
ATOM 696 N N . ARG A 1 86 ? -11.941 1.001 13.228 1.00 91.06 86 ARG A N 1
ATOM 697 C CA . ARG A 1 86 ? -12.251 2.320 12.659 1.00 91.06 86 ARG A CA 1
ATOM 698 C C . ARG A 1 86 ? -13.522 2.905 13.245 1.00 91.06 86 ARG A C 1
ATOM 700 O O . ARG A 1 86 ? -13.538 4.097 13.520 1.00 91.06 86 ARG A O 1
ATOM 707 N N . LEU A 1 87 ? -14.549 2.078 13.431 1.00 94.81 87 LEU A N 1
ATOM 708 C CA . LEU A 1 87 ? -15.785 2.483 14.095 1.00 94.81 87 LEU A CA 1
ATOM 709 C C . LEU A 1 87 ? -15.497 2.947 15.523 1.00 94.81 87 LEU A C 1
ATOM 711 O O . LEU A 1 87 ? -15.915 4.035 15.894 1.00 94.81 87 LEU A O 1
ATOM 715 N N . ASP A 1 88 ? -14.711 2.179 16.275 1.00 94.94 88 ASP A N 1
ATOM 716 C CA . ASP A 1 88 ? -14.262 2.542 17.622 1.00 94.94 88 ASP A CA 1
ATOM 717 C C . ASP A 1 88 ? -13.506 3.882 17.648 1.00 94.94 88 ASP A C 1
ATOM 719 O O . ASP A 1 88 ? -13.837 4.777 18.426 1.00 94.94 88 ASP A O 1
ATOM 723 N N . ALA A 1 89 ? -12.544 4.066 16.736 1.00 92.56 89 ALA A N 1
ATOM 724 C CA . ALA A 1 89 ? -11.804 5.320 16.614 1.00 92.56 89 ALA A CA 1
ATOM 725 C C . ALA A 1 89 ? -12.714 6.510 16.268 1.00 92.56 89 ALA A C 1
ATOM 727 O O . ALA A 1 89 ? -12.525 7.600 16.803 1.00 92.56 89 ALA A O 1
ATOM 728 N N . TRP A 1 90 ? -13.702 6.305 15.394 1.00 93.88 90 TRP A N 1
ATOM 729 C CA . TRP A 1 90 ? -14.661 7.337 15.009 1.00 93.88 90 TRP A CA 1
ATOM 730 C C . TRP A 1 90 ? -15.580 7.725 16.171 1.00 93.88 90 TRP A C 1
ATOM 732 O O . TRP A 1 90 ? -15.712 8.910 16.466 1.00 93.88 90 TRP A O 1
ATOM 742 N N . LEU A 1 91 ? -16.143 6.737 16.872 1.00 96.56 91 LEU A N 1
ATOM 743 C CA . LEU A 1 91 ? -16.987 6.953 18.051 1.00 96.56 91 LEU A CA 1
ATOM 744 C C . LEU A 1 91 ? -16.220 7.637 19.189 1.00 96.56 91 LEU A C 1
ATOM 746 O O . LEU A 1 91 ? -16.766 8.498 19.871 1.00 96.56 91 LEU A O 1
ATOM 750 N N . SER A 1 92 ? -14.941 7.301 19.357 1.00 96.38 92 SER A N 1
ATOM 751 C CA . SER A 1 92 ? -14.064 7.893 20.372 1.00 96.38 92 SER A CA 1
ATOM 752 C C . SER A 1 92 ? -13.468 9.249 19.960 1.00 96.38 92 SER A C 1
ATOM 754 O O . SER A 1 92 ? -12.654 9.806 20.694 1.00 96.38 92 SER A O 1
ATOM 756 N N . GLY A 1 93 ? -13.807 9.777 18.776 1.00 94.06 93 GLY A N 1
ATOM 757 C CA . GLY A 1 93 ? -13.269 11.047 18.276 1.00 94.06 93 GLY A CA 1
ATOM 758 C C . GLY A 1 93 ? -11.754 11.041 18.035 1.00 94.06 93 GLY A C 1
ATOM 759 O O . GLY A 1 93 ? -11.120 12.097 18.035 1.00 94.06 93 GLY A O 1
ATOM 760 N N . VAL A 1 94 ? -11.145 9.867 17.840 1.00 91.81 94 VAL A N 1
ATOM 761 C CA . VAL A 1 94 ? -9.704 9.745 17.595 1.00 91.81 94 VAL A CA 1
ATOM 762 C C . VAL A 1 94 ? -9.386 10.315 16.209 1.00 91.81 94 VAL A C 1
ATOM 764 O O . VAL A 1 94 ? -9.946 9.854 15.209 1.00 91.81 94 VAL A O 1
ATOM 767 N N . PRO A 1 95 ? -8.469 11.294 16.100 1.00 86.06 95 PRO A N 1
ATOM 768 C CA . PRO A 1 95 ? -8.140 11.893 14.816 1.00 86.06 95 PRO A CA 1
ATOM 769 C C . PRO A 1 95 ? -7.455 10.888 13.882 1.00 86.06 95 PRO A C 1
ATOM 771 O O . PRO A 1 95 ? -6.730 9.985 14.309 1.00 86.06 95 PRO A O 1
ATOM 774 N N . LEU A 1 96 ? -7.637 11.089 12.575 1.00 80.81 96 LEU A N 1
ATOM 775 C CA . LEU A 1 96 ? -6.957 10.305 11.544 1.00 80.81 96 LEU A CA 1
ATOM 776 C C . LEU A 1 96 ? -5.433 10.404 11.701 1.00 80.81 96 LEU A C 1
ATOM 778 O O . LEU A 1 96 ? -4.872 11.475 11.948 1.00 80.81 96 LEU A O 1
ATOM 782 N N . ALA A 1 97 ? -4.753 9.271 11.518 1.00 78.94 97 ALA A N 1
ATOM 783 C CA . ALA A 1 97 ? -3.300 9.221 11.589 1.00 78.94 97 ALA A CA 1
ATOM 784 C C . ALA A 1 97 ? -2.676 10.127 10.516 1.00 78.94 97 ALA A C 1
ATOM 786 O O . ALA A 1 97 ? -2.993 10.020 9.330 1.00 78.94 97 ALA A O 1
ATOM 787 N N . LYS A 1 98 ? -1.752 10.997 10.933 1.00 80.75 98 LYS A N 1
ATOM 788 C CA . LYS A 1 98 ? -0.990 11.852 10.017 1.00 80.75 98 LYS A CA 1
ATOM 789 C C . LYS A 1 98 ? -0.008 11.014 9.195 1.00 80.75 98 LYS A C 1
ATOM 791 O O . LYS A 1 98 ? 0.522 10.006 9.673 1.00 80.75 98 LYS A O 1
ATOM 796 N N . THR A 1 99 ? 0.275 11.454 7.970 1.00 78.50 99 THR A N 1
ATOM 797 C CA . THR A 1 99 ? 1.319 10.850 7.133 1.00 78.50 99 THR A CA 1
ATOM 798 C C . THR A 1 99 ? 2.647 10.869 7.883 1.00 78.50 99 THR A C 1
ATOM 800 O O . THR A 1 99 ? 3.133 11.923 8.286 1.00 78.50 99 THR A O 1
ATOM 803 N N . ARG A 1 100 ? 3.244 9.691 8.080 1.00 76.38 100 ARG A N 1
ATOM 804 C CA . ARG A 1 100 ? 4.534 9.570 8.762 1.00 76.38 100 ARG A CA 1
ATOM 805 C C . ARG A 1 100 ? 5.642 10.181 7.899 1.00 76.38 100 ARG A C 1
ATOM 807 O O . ARG A 1 100 ? 5.895 9.684 6.802 1.00 76.38 100 ARG A O 1
ATOM 814 N N . ALA A 1 101 ? 6.357 11.170 8.430 1.00 80.44 101 ALA A N 1
ATOM 815 C CA . ALA A 1 101 ? 7.622 11.622 7.860 1.00 80.44 101 ALA A CA 1
ATOM 816 C C . ALA A 1 101 ? 8.698 10.536 8.041 1.00 80.44 101 ALA A C 1
ATOM 818 O O . ALA A 1 101 ? 8.806 9.900 9.093 1.00 80.44 101 ALA A O 1
ATOM 819 N N . SER A 1 102 ? 9.467 10.253 6.989 1.00 82.44 102 SER A N 1
ATOM 820 C CA . SER A 1 102 ? 10.619 9.358 7.111 1.00 82.44 102 SER A CA 1
ATOM 821 C C . SER A 1 102 ? 11.783 10.109 7.764 1.00 82.44 102 SER A C 1
ATOM 823 O O . SER A 1 102 ? 11.934 11.308 7.550 1.00 82.44 102 SER A O 1
ATOM 825 N N . ARG A 1 103 ? 12.666 9.399 8.482 1.00 85.50 103 ARG A N 1
ATOM 826 C CA . ARG A 1 103 ? 13.895 9.995 9.052 1.00 85.50 103 ARG A CA 1
ATOM 827 C C . ARG A 1 103 ? 14.757 10.703 8.001 1.00 85.50 103 ARG A C 1
ATOM 829 O O . ARG A 1 103 ? 15.457 11.656 8.303 1.00 85.50 103 ARG A O 1
ATOM 836 N N . PHE A 1 104 ? 14.710 10.232 6.755 1.00 86.81 104 PHE A N 1
ATOM 837 C CA . PHE A 1 104 ? 15.414 10.872 5.648 1.00 86.81 104 PHE A CA 1
ATOM 838 C C . PHE A 1 104 ? 14.806 12.232 5.280 1.00 86.81 104 PHE A C 1
ATOM 840 O O . PHE A 1 104 ? 15.543 13.160 4.972 1.00 86.81 104 PHE A O 1
ATOM 847 N N . LEU A 1 105 ? 13.475 12.358 5.324 1.00 84.44 105 LEU A N 1
ATOM 848 C CA . LEU A 1 105 ? 12.796 13.634 5.100 1.00 84.44 105 LEU A CA 1
ATOM 849 C C . LEU A 1 105 ? 13.193 14.656 6.176 1.00 84.44 105 LEU A C 1
ATOM 851 O O . LEU A 1 105 ? 13.514 15.789 5.837 1.00 84.44 105 LEU A O 1
ATOM 855 N N . GLU A 1 106 ? 13.233 14.224 7.439 1.00 84.50 106 GLU A N 1
ATOM 856 C CA . GLU A 1 106 ? 13.681 15.044 8.576 1.00 84.50 106 GLU A CA 1
ATOM 857 C C . GLU A 1 106 ? 15.134 15.509 8.396 1.00 84.50 106 GLU A C 1
ATOM 859 O O . GLU A 1 106 ? 15.436 16.691 8.547 1.00 84.50 106 GLU A O 1
ATOM 864 N N . LEU A 1 107 ? 16.029 14.604 7.987 1.00 90.56 107 LEU A N 1
ATOM 865 C CA . LEU A 1 107 ? 17.426 14.943 7.718 1.00 90.56 107 LEU A CA 1
ATOM 866 C C . LEU A 1 107 ? 17.569 15.916 6.536 1.00 90.56 107 LEU A C 1
ATOM 868 O O . LEU A 1 107 ? 18.372 16.841 6.588 1.00 90.56 107 LEU A O 1
ATOM 872 N N . LYS A 1 108 ? 16.763 15.754 5.478 1.00 88.81 108 LYS A N 1
ATOM 873 C CA . LYS A 1 108 ? 16.766 16.663 4.323 1.00 88.81 108 LYS A CA 1
ATOM 874 C C . LYS A 1 108 ? 16.348 18.086 4.711 1.00 88.81 108 LYS A C 1
ATOM 876 O O . LYS A 1 108 ? 16.916 19.029 4.177 1.00 88.81 108 LYS A O 1
ATOM 881 N N . SER A 1 109 ? 15.396 18.245 5.633 1.00 81.62 109 SER A N 1
ATOM 882 C CA . SER A 1 109 ? 14.985 19.568 6.131 1.00 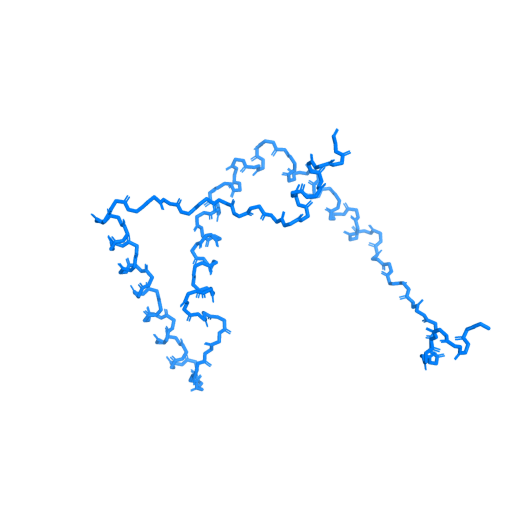81.62 109 SER A CA 1
ATOM 883 C C . SER A 1 109 ? 16.003 20.245 7.053 1.00 81.62 109 SER A C 1
ATOM 885 O O . SER A 1 109 ? 15.887 21.438 7.272 1.00 81.62 109 SER A O 1
ATOM 887 N N . GLN A 1 110 ? 16.976 19.509 7.599 1.00 80.06 110 GLN A N 1
ATOM 888 C CA . GLN A 1 110 ? 18.040 20.070 8.447 1.00 80.06 110 GLN A CA 1
ATOM 889 C C . GLN A 1 110 ? 19.241 20.590 7.645 1.00 80.06 110 GLN A C 1
ATOM 891 O O . GLN A 1 110 ? 20.061 21.327 8.181 1.00 80.06 110 GLN A O 1
ATOM 896 N N . VAL A 1 111 ? 19.378 20.148 6.393 1.00 77.31 111 VAL A N 1
ATOM 897 C CA . VAL A 1 111 ? 20.508 20.473 5.505 1.00 77.31 111 VAL A CA 1
ATOM 898 C C . VAL A 1 111 ? 20.135 21.557 4.479 1.00 77.31 111 VAL A C 1
ATOM 900 O O . VAL A 1 111 ? 21.013 22.065 3.786 1.00 77.31 111 VAL A O 1
ATOM 903 N N . ALA A 1 112 ? 18.848 21.894 4.369 1.00 52.94 112 ALA A N 1
ATOM 904 C CA . ALA A 1 112 ? 18.326 22.962 3.516 1.00 52.94 112 ALA A CA 1
ATOM 905 C C . ALA A 1 112 ? 18.228 24.275 4.297 1.00 52.94 112 ALA A C 1
ATOM 907 O O . ALA A 1 112 ? 18.510 25.323 3.679 1.00 52.94 112 ALA A O 1
#

pLDDT: mean 87.73, std 8.35, range [52.94, 96.75]

Foldseek 3Di:
DDVVPDPDPDDDDDDDDDPVVVVVVVVVVVVCVDPVNVVVCVVCVVVVLLVVCLCPPPVLVDDPDDDDVSNVVSNVVSVVVSVVVVVVCVVVVPDDDDDDDDPVNVVVVVVD

Sequence (112 aa):
MRKRCTRSKFARRLTLQPQAKYAVLQQRRQEQETAAFKERYQQRAGIEGTLSQGVRRSGLRQSRYVGLAKTHLQHILTTVALNLLRLDAWLSGVPLAKTRASRFLELKSQVA

Secondary structure (DSSP, 8-state):
-HHHH---SS-----PPPHHHHHHHHHHHHHHHSHHHHHHHHHHHHHHHHHHHHHHHH-TT--SSSSHHHHHHHHHHHHHHHHHHHHHHHHTTPPPPPPPPPHHHHHHHHH-

Radius of gyration: 22.06 Å; chains: 1; bounding box: 61×46×44 Å